Protein AF-A0A514WMG8-F1 (afdb_monomer_lite)

Secondary structure (DSSP, 8-state):
----S--EEEETTEEEEHHHHHHHHHHSS--SSEEEETTS-TT---GGGEEEE-HHHHHHHS---SSSSSTTEEEETTEEEEEEEETTEEEEEEEESSHHHHHHHHHHHHHHHHGGGS---TTS-----------

Radius of gyration: 17.65 Å; chains: 1; bounding box: 43×29×54 Å

pLDDT: mean 83.2, std 16.88, range [30.72, 97.62]

Sequence (135 aa):
MMNQGYCWIRVGKQCLLGHRIAWALHFGEWPDGEIDHRDGDKTNNAISNLRIATRGQNIISRKLRGVSKFKGVSRSGKKWRTYIRVNGRAVYLGTFEREEEAAEAYLRAALEVHGDFAFVPRGRVRSTVIISMAA

Structure (mmCIF, N/CA/C/O backbone):
data_AF-A0A514WMG8-F1
#
_entry.id   AF-A0A514WMG8-F1
#
loop_
_atom_site.group_PDB
_atom_site.id
_atom_site.type_symbol
_atom_site.label_atom_id
_atom_site.label_alt_id
_atom_site.label_comp_id
_atom_site.label_asym_id
_atom_site.label_entity_id
_atom_site.label_seq_id
_atom_site.pdbx_PDB_ins_code
_atom_site.Cartn_x
_atom_site.Cartn_y
_atom_site.Cartn_z
_atom_site.occupancy
_atom_site.B_iso_or_equiv
_atom_site.auth_seq_id
_atom_site.auth_comp_id
_atom_site.auth_asym_id
_atom_site.auth_atom_id
_atom_site.pdbx_PDB_model_num
ATOM 1 N N . MET A 1 1 ? 9.576 -0.530 22.220 1.00 42.38 1 MET A N 1
ATOM 2 C CA . MET A 1 1 ? 8.464 -0.954 21.337 1.00 42.38 1 MET A CA 1
ATOM 3 C C . MET A 1 1 ? 8.720 -0.383 19.954 1.00 42.38 1 MET A C 1
ATOM 5 O O . MET A 1 1 ? 8.943 0.816 19.853 1.00 42.38 1 MET A O 1
ATOM 9 N N . MET A 1 2 ? 8.770 -1.213 18.910 1.00 39.94 2 MET A N 1
ATOM 10 C CA . MET A 1 2 ? 9.001 -0.733 17.542 1.00 39.94 2 MET A CA 1
ATOM 11 C C . MET A 1 2 ? 7.809 0.126 17.103 1.00 39.94 2 MET A C 1
ATOM 13 O O . MET A 1 2 ? 6.698 -0.380 16.945 1.00 39.94 2 MET A O 1
ATOM 17 N N . ASN A 1 3 ? 8.037 1.432 16.954 1.00 48.22 3 ASN A N 1
ATOM 18 C CA . ASN A 1 3 ? 7.032 2.404 16.544 1.00 48.22 3 ASN A CA 1
ATOM 19 C C . ASN A 1 3 ? 6.626 2.144 15.084 1.00 48.22 3 ASN A C 1
ATOM 21 O O . ASN A 1 3 ? 7.229 2.661 14.149 1.00 48.22 3 ASN A O 1
ATOM 25 N N . GLN A 1 4 ? 5.607 1.307 14.876 1.00 62.22 4 GLN A N 1
ATOM 26 C CA . GLN A 1 4 ? 5.067 1.015 13.546 1.00 62.22 4 GLN A CA 1
ATOM 27 C C . GLN A 1 4 ? 4.253 2.180 12.949 1.00 62.22 4 GLN A C 1
ATOM 29 O O . GLN A 1 4 ? 3.685 2.008 11.868 1.00 62.22 4 GLN A O 1
ATOM 34 N N . GLY A 1 5 ? 4.187 3.334 13.628 1.00 74.19 5 GLY A N 1
ATOM 35 C CA . GLY A 1 5 ? 3.479 4.543 13.199 1.00 74.19 5 GLY A CA 1
ATOM 36 C C . GLY A 1 5 ? 1.987 4.576 13.541 1.00 74.19 5 GLY A C 1
ATOM 37 O O . GLY A 1 5 ? 1.311 5.523 13.166 1.00 74.19 5 GLY A O 1
ATOM 38 N N . TYR A 1 6 ? 1.457 3.556 14.222 1.00 82.62 6 TYR A N 1
ATOM 39 C CA . TYR A 1 6 ? 0.060 3.544 14.662 1.00 82.62 6 TYR A CA 1
ATOM 40 C C . TYR A 1 6 ? -0.128 4.340 15.955 1.00 82.62 6 TYR A C 1
ATOM 42 O O . TYR A 1 6 ? 0.703 4.262 16.860 1.00 82.62 6 TYR A O 1
ATOM 50 N N . CYS A 1 7 ? -1.262 5.033 16.062 1.00 84.12 7 CYS A N 1
ATOM 51 C CA . CYS A 1 7 ? -1.740 5.568 17.333 1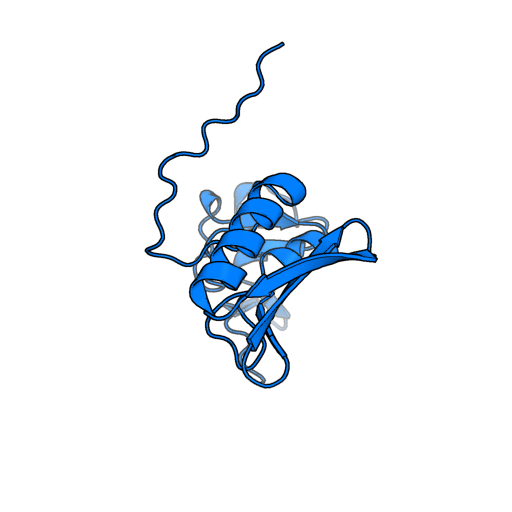.00 84.12 7 CYS A CA 1
ATOM 52 C C . CYS A 1 7 ? -2.213 4.412 18.230 1.00 84.12 7 CYS A C 1
ATOM 54 O O . CYS A 1 7 ? -3.069 3.623 17.821 1.00 84.12 7 CYS A O 1
ATOM 56 N N . TRP A 1 8 ? -1.656 4.312 19.437 1.00 87.88 8 TRP A N 1
ATOM 57 C CA . TRP A 1 8 ? -2.058 3.342 20.456 1.00 87.88 8 TRP A CA 1
ATOM 58 C C . TRP A 1 8 ? -2.764 4.068 21.594 1.00 87.88 8 TRP A C 1
ATOM 60 O O . TRP A 1 8 ? -2.282 5.096 22.063 1.00 87.88 8 TRP A O 1
ATOM 70 N N . ILE A 1 9 ? -3.880 3.514 22.055 1.00 89.50 9 ILE A N 1
ATOM 71 C CA . ILE A 1 9 ? -4.677 4.060 23.153 1.00 89.50 9 ILE A CA 1
ATOM 72 C C . ILE A 1 9 ? -4.715 3.022 24.267 1.00 89.50 9 ILE A C 1
ATOM 74 O O . ILE A 1 9 ? -4.976 1.841 24.025 1.00 89.50 9 ILE A O 1
ATOM 78 N N . ARG A 1 10 ? -4.436 3.460 25.495 1.00 92.06 10 ARG A N 1
ATOM 79 C CA . ARG A 1 10 ? -4.480 2.597 26.672 1.00 92.06 10 ARG A CA 1
ATOM 80 C C . ARG A 1 10 ? -5.847 2.696 27.336 1.00 92.06 10 ARG A C 1
ATOM 82 O O . ARG A 1 10 ? -6.266 3.788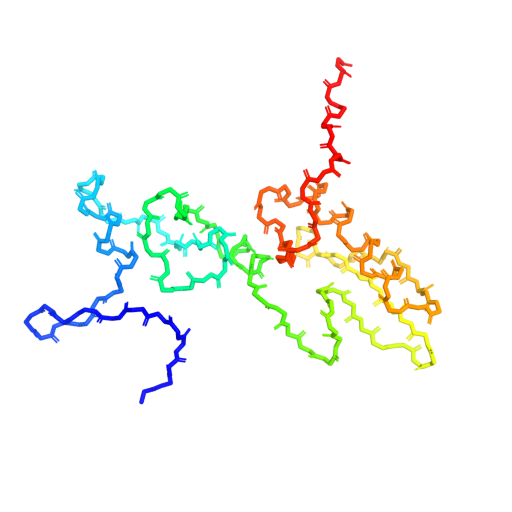 27.703 1.00 92.06 10 ARG A O 1
ATOM 89 N N . VAL A 1 11 ? -6.510 1.558 27.513 1.00 87.81 11 VAL A N 1
ATOM 90 C CA . VAL A 1 11 ? -7.782 1.447 28.236 1.00 87.81 11 VAL A CA 1
ATOM 91 C C . VAL A 1 11 ? -7.593 0.400 29.330 1.00 87.81 11 VAL A C 1
ATOM 93 O O . VAL A 1 11 ? -7.439 -0.793 29.060 1.00 87.81 11 VAL A O 1
ATOM 96 N N . GLY A 1 12 ? -7.501 0.855 30.581 1.00 90.12 12 GLY A N 1
ATOM 97 C CA . GLY A 1 12 ? -7.112 0.006 31.708 1.00 90.12 12 GLY A CA 1
ATOM 98 C C . GLY A 1 12 ? -5.743 -0.653 31.487 1.00 90.12 12 GLY A C 1
ATOM 99 O O . GLY A 1 12 ? -4.734 0.023 31.278 1.00 90.12 12 GLY A O 1
ATOM 100 N N . LYS A 1 13 ? -5.700 -1.991 31.522 1.00 90.12 13 LYS A N 1
ATOM 101 C CA . LYS A 1 13 ? -4.470 -2.777 31.297 1.00 90.12 13 LYS A CA 1
ATOM 102 C C . LYS A 1 13 ? -4.193 -3.078 29.816 1.00 90.12 13 LYS A C 1
ATOM 104 O O . LYS A 1 13 ? -3.121 -3.593 29.507 1.00 90.12 13 LYS A O 1
ATOM 109 N N . GLN A 1 14 ? -5.117 -2.758 28.909 1.00 87.06 14 GLN A N 1
ATOM 110 C CA . GLN A 1 14 ? -5.019 -3.086 27.485 1.00 87.06 14 GLN A CA 1
ATOM 111 C C . GLN A 1 14 ? -4.503 -1.900 26.658 1.00 87.06 14 GLN A C 1
ATOM 113 O O . GLN A 1 14 ? -4.790 -0.743 26.963 1.00 87.06 14 GLN A O 1
ATOM 118 N N . CYS A 1 15 ? -3.765 -2.198 25.586 1.00 89.12 15 CYS A N 1
ATOM 119 C CA . CYS A 1 15 ? -3.367 -1.233 24.561 1.00 89.12 15 CYS A CA 1
ATOM 120 C C . CYS A 1 15 ? -4.067 -1.592 23.248 1.00 89.12 15 CYS A C 1
ATOM 122 O O . CYS A 1 15 ? -3.825 -2.660 22.688 1.00 89.12 15 CYS A O 1
ATOM 124 N N . LEU A 1 16 ? -4.916 -0.696 22.759 1.00 89.69 16 LEU A N 1
ATOM 125 C CA . LEU A 1 16 ? -5.716 -0.872 21.551 1.00 89.69 16 LEU A CA 1
ATOM 126 C C . LEU A 1 16 ? -5.238 0.078 20.449 1.00 89.69 16 LEU A C 1
ATOM 128 O O . LEU A 1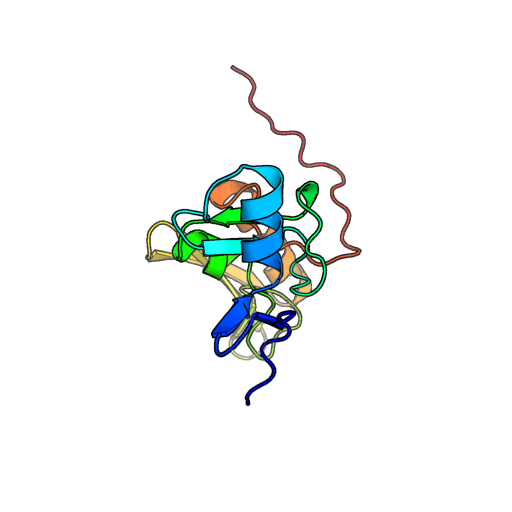 16 ? -4.671 1.139 20.712 1.00 89.69 16 LEU A O 1
ATOM 132 N N . LEU A 1 17 ? -5.472 -0.302 19.196 1.00 92.06 17 LEU A N 1
ATOM 133 C CA . LEU A 1 17 ? -5.131 0.514 18.034 1.00 92.06 17 LEU A CA 1
ATOM 134 C C . LEU A 1 17 ? -6.200 1.588 17.802 1.00 92.06 17 LEU A C 1
ATOM 136 O O . LEU A 1 17 ? -7.385 1.271 17.707 1.00 92.06 17 LEU A O 1
ATOM 140 N N . GLY A 1 18 ? -5.774 2.841 17.635 1.00 92.94 18 GLY A N 1
ATOM 141 C CA . GLY A 1 18 ? -6.667 3.991 17.482 1.00 92.94 18 GLY A CA 1
ATOM 142 C C . GLY A 1 18 ? -7.652 3.856 16.318 1.00 92.94 18 GLY A C 1
ATOM 143 O O . GLY A 1 18 ? -8.832 4.130 16.493 1.00 92.94 18 GLY A O 1
ATOM 144 N N . HIS A 1 19 ? -7.216 3.344 15.162 1.00 93.69 19 HIS A N 1
ATOM 145 C CA . HIS A 1 19 ? -8.110 3.112 14.018 1.00 93.69 19 HIS A CA 1
ATOM 146 C C . HIS A 1 19 ? -9.173 2.035 14.286 1.00 93.69 19 HIS A C 1
ATOM 148 O O . HIS A 1 19 ? -10.282 2.138 13.772 1.00 93.69 19 HIS A O 1
ATOM 154 N N . ARG A 1 20 ? -8.871 1.015 15.108 1.00 94.81 20 ARG A N 1
ATOM 155 C CA . ARG A 1 20 ? -9.859 -0.012 15.485 1.00 94.81 20 ARG A CA 1
ATOM 156 C C . ARG A 1 20 ? -10.880 0.549 16.465 1.00 94.81 20 ARG A C 1
ATOM 158 O O . ARG A 1 20 ? -12.055 0.231 16.347 1.00 94.81 20 ARG A O 1
ATOM 165 N N . ILE A 1 21 ? -10.437 1.394 17.400 1.00 94.69 21 ILE A N 1
ATOM 166 C CA . ILE A 1 21 ? -11.344 2.111 18.305 1.00 94.69 21 ILE A CA 1
ATOM 167 C C . ILE A 1 21 ? -12.249 3.050 17.508 1.00 94.69 21 ILE A C 1
ATOM 169 O O . ILE A 1 21 ? -13.455 3.022 17.711 1.00 94.69 21 ILE A O 1
ATOM 173 N N . ALA A 1 22 ? -11.689 3.843 16.588 1.00 95.25 22 ALA A N 1
ATOM 174 C CA . ALA A 1 22 ? -12.471 4.739 15.739 1.00 95.25 22 ALA A CA 1
ATOM 175 C C . ALA A 1 22 ? -13.576 3.969 15.001 1.00 95.25 22 ALA A C 1
ATOM 177 O O . ALA A 1 22 ? -14.740 4.355 15.078 1.00 95.25 22 ALA A O 1
ATOM 178 N N . TRP A 1 23 ? -13.225 2.840 14.374 1.00 96.38 23 TRP A N 1
ATOM 179 C CA . TRP A 1 23 ? -14.189 1.950 13.724 1.00 96.38 23 TRP A CA 1
ATOM 180 C C . TRP A 1 23 ? -15.306 1.507 14.676 1.00 96.38 23 TRP A C 1
ATOM 1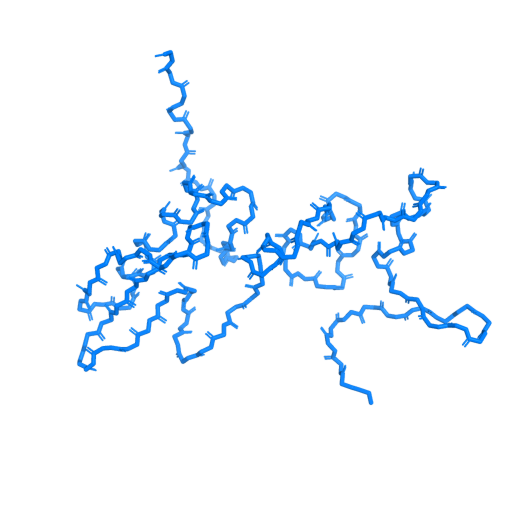82 O O . TRP A 1 23 ? -16.479 1.699 14.369 1.00 96.38 23 TRP A O 1
ATOM 192 N N . ALA A 1 24 ? -14.946 0.978 15.848 1.00 95.81 24 ALA A N 1
ATOM 193 C CA . ALA A 1 24 ? -15.917 0.480 16.818 1.00 95.81 24 ALA A CA 1
ATOM 194 C C . ALA A 1 24 ? -16.850 1.566 17.359 1.00 95.81 24 ALA A C 1
ATOM 196 O O . ALA A 1 24 ? -18.037 1.315 17.538 1.00 95.81 24 ALA A O 1
ATOM 197 N N . LEU A 1 25 ? -16.348 2.785 17.568 1.00 95.50 25 LEU A N 1
ATOM 198 C CA . LEU A 1 25 ? -17.176 3.914 17.992 1.00 95.50 25 LEU A CA 1
ATOM 199 C C . LEU A 1 25 ? -18.165 4.360 16.909 1.00 95.50 25 LEU A C 1
ATOM 201 O O . LEU A 1 25 ? -19.256 4.808 17.242 1.00 95.50 25 LEU A O 1
ATOM 205 N N . HIS A 1 26 ? -17.788 4.266 15.632 1.00 96.56 26 HIS A N 1
ATOM 206 C CA . HIS A 1 26 ? -18.639 4.706 14.528 1.00 96.56 26 HIS A CA 1
ATOM 207 C C . HIS A 1 26 ? -19.686 3.661 14.126 1.00 96.56 26 HIS A C 1
ATOM 209 O O . HIS A 1 26 ? -20.840 4.014 13.909 1.00 96.56 26 HIS A O 1
ATOM 215 N N . PHE A 1 27 ? -19.289 2.389 14.025 1.00 95.62 27 PHE A N 1
ATOM 216 C CA . PHE A 1 27 ? -20.152 1.305 13.541 1.00 95.62 27 PHE A CA 1
ATOM 217 C C . PHE A 1 27 ? -20.805 0.486 14.664 1.00 95.62 27 PHE A C 1
ATOM 219 O O . PHE A 1 27 ? -21.697 -0.310 14.392 1.00 95.62 27 PHE A O 1
ATOM 226 N N . GLY A 1 28 ? -20.385 0.663 15.921 1.00 96.31 28 GLY A N 1
ATOM 227 C CA . GLY A 1 28 ? -20.911 -0.091 17.065 1.00 96.31 28 GLY A CA 1
ATOM 228 C C . GLY A 1 28 ? -20.358 -1.515 17.200 1.00 96.31 28 GLY A C 1
ATOM 229 O O . GLY A 1 28 ? -20.763 -2.245 18.100 1.00 96.31 28 GLY A O 1
ATOM 230 N N . GLU A 1 29 ? -19.413 -1.910 16.346 1.00 95.00 29 GLU A N 1
ATOM 231 C CA . GLU A 1 29 ? -18.821 -3.248 16.318 1.00 95.00 29 GLU A CA 1
ATOM 232 C C . GLU A 1 29 ? -17.318 -3.203 16.031 1.00 95.00 29 GLU A C 1
ATOM 234 O O . GLU A 1 29 ? -16.801 -2.274 15.409 1.00 95.00 29 GLU A O 1
ATOM 239 N N . TRP A 1 30 ? -16.582 -4.225 16.466 1.00 94.19 30 TRP A N 1
ATOM 240 C CA . TRP A 1 30 ? -15.166 -4.327 16.126 1.00 94.19 30 TRP A CA 1
ATOM 241 C C . TRP A 1 30 ? -14.988 -4.793 14.675 1.00 94.19 30 TRP A C 1
ATOM 243 O O . TRP A 1 30 ? -15.711 -5.676 14.228 1.00 94.19 30 TRP A O 1
ATOM 253 N N . PRO A 1 31 ? -13.992 -4.262 13.948 1.00 92.62 31 PRO A N 1
ATOM 254 C CA . PRO A 1 31 ? -13.773 -4.622 12.553 1.00 92.62 31 PRO A CA 1
ATOM 255 C C . 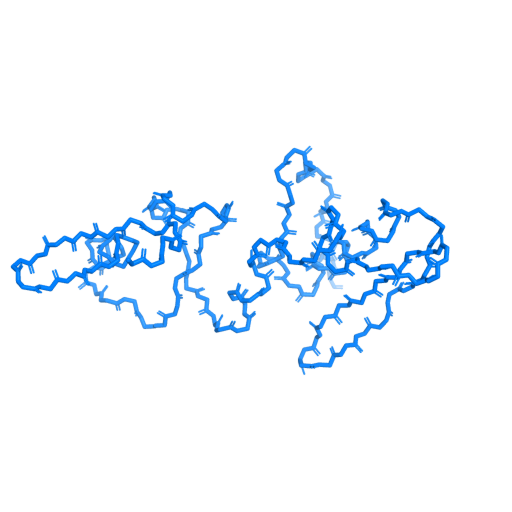PRO A 1 31 ? -13.332 -6.085 12.430 1.00 92.62 31 PRO A C 1
ATOM 257 O O . PRO A 1 31 ? -12.331 -6.494 13.043 1.00 92.62 31 PRO A O 1
ATOM 260 N N . ASP A 1 32 ? -14.045 -6.836 11.592 1.00 88.62 32 ASP A N 1
ATOM 261 C CA . ASP A 1 32 ? -13.705 -8.204 11.207 1.00 88.62 32 ASP A CA 1
ATOM 262 C C . ASP A 1 32 ? -12.627 -8.187 10.109 1.00 88.62 32 ASP A C 1
ATOM 264 O O . ASP A 1 32 ? -12.901 -8.095 8.913 1.00 88.62 32 ASP A O 1
ATOM 268 N N . GLY A 1 33 ? -11.361 -8.150 10.534 1.00 86.81 33 GLY A N 1
ATOM 269 C CA . GLY A 1 33 ? -10.196 -8.146 9.645 1.00 86.81 33 GLY A CA 1
ATOM 270 C C . GLY A 1 33 ? -9.221 -6.985 9.851 1.00 86.81 33 GLY A C 1
ATOM 271 O O . GLY A 1 33 ? -9.145 -6.365 10.922 1.00 86.81 33 GLY A O 1
ATOM 272 N N . GLU A 1 34 ? -8.409 -6.733 8.818 1.00 90.88 34 GLU A N 1
ATOM 273 C CA . GLU A 1 34 ? -7.438 -5.638 8.798 1.00 90.88 34 GLU A CA 1
ATOM 274 C C . GLU A 1 34 ? -8.104 -4.334 8.340 1.00 90.88 34 GLU A C 1
ATOM 276 O O . GLU A 1 34 ? -8.938 -4.325 7.436 1.00 90.88 34 GLU A O 1
ATOM 281 N N . ILE A 1 35 ? -7.700 -3.222 8.955 1.00 91.88 35 ILE A N 1
ATOM 282 C CA . ILE A 1 35 ? -8.069 -1.879 8.507 1.00 91.88 35 ILE A CA 1
ATOM 283 C C . ILE A 1 35 ? -6.883 -1.290 7.749 1.00 91.88 35 ILE A C 1
ATOM 285 O O . ILE A 1 35 ? -5.777 -1.210 8.288 1.00 91.88 35 ILE A O 1
ATOM 289 N N . ASP A 1 36 ? -7.136 -0.864 6.516 1.00 90.31 36 ASP A N 1
ATOM 290 C CA . ASP A 1 36 ? -6.197 -0.107 5.695 1.00 90.31 36 ASP A CA 1
ATOM 291 C C . ASP A 1 36 ? -6.501 1.396 5.767 1.00 90.31 36 ASP A C 1
ATOM 293 O O . ASP A 1 36 ? -7.662 1.818 5.787 1.00 90.31 36 ASP A O 1
ATOM 297 N N . HIS A 1 37 ? -5.436 2.198 5.785 1.00 90.44 37 HIS A N 1
ATOM 298 C CA . HIS A 1 37 ? -5.492 3.657 5.710 1.00 90.44 37 HIS A CA 1
ATOM 299 C C . HIS A 1 37 ? -5.337 4.069 4.248 1.00 90.44 37 HIS A C 1
ATOM 301 O O . HIS A 1 37 ? -4.264 3.881 3.671 1.00 90.44 37 HIS A O 1
ATOM 307 N N . ARG A 1 38 ? -6.378 4.659 3.651 1.00 88.12 38 ARG A N 1
ATOM 308 C CA . ARG A 1 38 ? -6.409 5.011 2.217 1.00 88.12 38 ARG A CA 1
ATOM 309 C C . ARG A 1 38 ? -5.244 5.916 1.801 1.00 88.12 38 ARG A C 1
ATOM 311 O O . ARG A 1 38 ? -4.745 5.797 0.686 1.00 88.12 38 ARG A O 1
ATOM 318 N N . ASP A 1 39 ? -4.799 6.805 2.686 1.00 84.44 39 ASP A N 1
ATOM 319 C CA . ASP A 1 39 ? -3.668 7.719 2.472 1.00 84.44 39 ASP A CA 1
ATOM 320 C C . ASP A 1 39 ? -2.291 7.148 2.883 1.00 84.44 39 ASP A C 1
ATOM 322 O O . ASP A 1 39 ? -1.254 7.813 2.737 1.00 84.44 39 ASP A O 1
ATOM 326 N N . GLY A 1 40 ? -2.264 5.922 3.417 1.00 81.62 40 GLY A N 1
ATOM 327 C CA . GLY A 1 40 ? -1.083 5.271 3.980 1.00 81.62 40 GLY A CA 1
ATOM 328 C C . GLY A 1 40 ? -0.522 5.955 5.235 1.00 81.62 40 GLY A C 1
ATOM 329 O O . GLY A 1 40 ? 0.597 5.630 5.660 1.00 81.62 40 GLY A O 1
ATOM 330 N N . ASP A 1 41 ? -1.239 6.920 5.810 1.00 85.06 41 ASP A N 1
ATOM 331 C CA . ASP A 1 41 ? -0.913 7.579 7.066 1.00 85.06 41 ASP A CA 1
ATOM 332 C C . ASP A 1 41 ? -1.646 6.903 8.224 1.00 85.06 41 ASP A C 1
ATOM 334 O O . ASP A 1 41 ? -2.824 7.117 8.492 1.00 85.06 41 ASP A O 1
ATOM 338 N N . LYS A 1 42 ? -0.889 6.097 8.962 1.00 87.44 42 LYS A N 1
ATOM 339 C CA . LYS A 1 42 ? -1.373 5.303 10.094 1.00 87.44 42 LYS A CA 1
ATOM 340 C C . LYS A 1 42 ? -1.857 6.131 11.286 1.00 87.44 42 LYS A C 1
ATOM 342 O O . LYS A 1 42 ? -2.396 5.557 12.236 1.00 87.44 42 LYS A O 1
ATOM 347 N N . THR A 1 43 ? -1.610 7.440 11.277 1.00 88.62 43 THR A N 1
ATOM 348 C CA . THR A 1 43 ? -2.072 8.358 12.320 1.00 88.62 43 THR A CA 1
ATOM 349 C C . THR A 1 43 ? -3.417 8.995 11.972 1.00 88.62 43 THR A C 1
ATOM 351 O O . THR A 1 43 ? -4.146 9.400 12.877 1.00 88.62 43 THR A O 1
ATOM 354 N N . ASN A 1 44 ? -3.795 9.014 10.689 1.00 90.62 44 ASN A N 1
ATOM 355 C CA . ASN A 1 44 ? -5.056 9.573 10.222 1.00 90.62 44 ASN A CA 1
ATOM 356 C C . ASN A 1 44 ? -6.204 8.563 10.381 1.00 90.62 44 ASN A C 1
ATOM 358 O O . ASN A 1 44 ? -6.553 7.827 9.460 1.00 90.62 44 ASN A O 1
ATOM 362 N N . ASN A 1 45 ? -6.807 8.539 11.568 1.00 93.00 45 ASN A N 1
ATOM 363 C CA . ASN A 1 45 ? -7.878 7.600 11.916 1.00 93.00 45 ASN A CA 1
ATOM 364 C C . ASN A 1 45 ? -9.291 8.112 11.578 1.00 93.00 45 ASN A C 1
ATOM 366 O O . ASN A 1 45 ? -10.262 7.605 12.137 1.00 93.00 45 ASN A O 1
ATOM 370 N N . ALA A 1 46 ? -9.428 9.118 10.705 1.00 94.06 46 ALA A N 1
ATOM 371 C CA . ALA A 1 46 ? -10.739 9.564 10.241 1.00 94.06 46 ALA A CA 1
ATOM 372 C C . ALA A 1 46 ? -11.479 8.403 9.557 1.00 94.06 46 ALA A C 1
ATOM 374 O O . ALA A 1 46 ? -10.898 7.733 8.708 1.00 94.06 46 ALA A O 1
ATOM 375 N N . ILE A 1 47 ? -12.757 8.179 9.885 1.00 95.00 47 ILE A N 1
ATOM 376 C CA . ILE A 1 47 ? -13.536 7.040 9.359 1.00 95.00 47 ILE A CA 1
ATOM 377 C C . ILE A 1 47 ? -13.540 7.002 7.829 1.00 95.00 47 ILE A C 1
ATOM 379 O O . ILE A 1 47 ? -13.363 5.941 7.242 1.00 95.00 47 ILE A O 1
ATOM 383 N N . SER A 1 48 ? -13.635 8.162 7.176 1.00 93.88 48 SER A N 1
ATOM 384 C CA . SER A 1 48 ? -13.557 8.281 5.715 1.00 93.88 48 SER A CA 1
ATOM 385 C C . SER A 1 48 ? -12.207 7.844 5.122 1.00 93.88 48 SER A C 1
ATOM 387 O O . SER A 1 48 ? -12.143 7.475 3.948 1.00 93.88 48 SER A O 1
ATOM 389 N N . ASN A 1 49 ? -11.131 7.855 5.914 1.00 91.75 49 ASN A N 1
ATOM 390 C CA . ASN A 1 49 ? -9.796 7.397 5.530 1.00 91.75 49 ASN A CA 1
ATOM 391 C C . ASN A 1 49 ? -9.561 5.902 5.822 1.00 91.75 49 ASN A C 1
ATOM 393 O O . ASN A 1 49 ? -8.561 5.345 5.370 1.00 91.75 49 ASN A O 1
ATOM 397 N N . LEU A 1 50 ? -10.461 5.240 6.551 1.00 92.81 50 LEU A N 1
ATOM 398 C CA . LEU A 1 50 ? -10.351 3.823 6.894 1.00 92.81 50 LEU A CA 1
ATOM 399 C C . LEU A 1 50 ? -11.165 2.955 5.926 1.00 92.81 50 LEU A C 1
ATOM 401 O O . LEU A 1 50 ? -12.178 3.377 5.366 1.00 92.81 50 LEU A O 1
ATOM 405 N N . ARG A 1 51 ? -10.721 1.714 5.723 1.00 92.69 51 ARG A N 1
ATOM 406 C CA . ARG A 1 51 ? -11.478 0.679 5.003 1.00 92.69 51 ARG A CA 1
ATOM 407 C C . ARG A 1 51 ? -11.081 -0.717 5.468 1.00 92.69 51 ARG A C 1
ATOM 409 O O . ARG A 1 51 ? -9.929 -0.929 5.842 1.00 92.69 51 ARG A O 1
ATOM 416 N N . ILE A 1 52 ? -12.008 -1.669 5.383 1.00 92.50 52 ILE A N 1
ATOM 417 C CA . ILE A 1 52 ? -11.678 -3.088 5.544 1.00 92.50 52 ILE A CA 1
ATOM 418 C C . ILE A 1 52 ? -10.830 -3.538 4.357 1.00 92.50 52 ILE A C 1
ATOM 420 O O . ILE A 1 52 ? -11.111 -3.199 3.204 1.00 92.50 52 ILE A O 1
ATOM 424 N N . ALA A 1 53 ? -9.781 -4.293 4.654 1.00 90.06 53 ALA A N 1
ATOM 425 C CA . ALA A 1 53 ? -8.894 -4.868 3.666 1.00 90.06 53 ALA A CA 1
ATOM 426 C C . ALA A 1 53 ? -8.601 -6.327 4.010 1.00 90.06 53 ALA A C 1
ATOM 428 O O . ALA A 1 53 ? -8.365 -6.695 5.162 1.00 90.06 53 ALA A O 1
ATOM 429 N N . THR A 1 54 ? -8.524 -7.162 2.981 1.00 88.56 54 THR A N 1
ATOM 430 C CA . THR A 1 54 ? -7.844 -8.451 3.111 1.00 88.56 54 THR A CA 1
ATOM 431 C C . THR A 1 54 ? -6.350 -8.224 3.344 1.00 88.56 54 THR A C 1
ATOM 433 O O . THR A 1 54 ? -5.776 -7.216 2.921 1.00 88.56 54 THR A O 1
ATOM 436 N N . ARG A 1 55 ? -5.665 -9.215 3.923 1.00 85.00 55 ARG A N 1
ATOM 437 C CA . ARG A 1 55 ? -4.206 -9.164 4.110 1.00 85.00 55 ARG A CA 1
ATOM 438 C C . ARG A 1 55 ? -3.447 -8.880 2.806 1.00 85.00 55 ARG A C 1
ATOM 440 O O . ARG A 1 55 ? -2.443 -8.170 2.811 1.00 85.00 55 ARG A O 1
ATOM 447 N N . GLY A 1 56 ? -3.919 -9.421 1.679 1.00 83.94 56 GLY A N 1
ATOM 448 C CA . GLY A 1 56 ? -3.339 -9.171 0.356 1.00 83.94 56 GLY A CA 1
ATOM 449 C C . GLY A 1 56 ? -3.497 -7.716 -0.086 1.00 83.94 56 GLY A C 1
ATOM 450 O O . GLY A 1 56 ? -2.515 -7.086 -0.477 1.00 83.94 56 GLY A O 1
ATOM 451 N N . GLN A 1 57 ? -4.704 -7.164 0.049 1.00 86.69 57 GLN A N 1
ATOM 452 C CA . GLN A 1 57 ? -5.003 -5.762 -0.255 1.00 86.69 57 GLN A CA 1
ATOM 453 C C . GLN A 1 57 ? -4.201 -4.798 0.624 1.00 86.69 57 GLN A C 1
ATOM 455 O O . GLN A 1 57 ? -3.567 -3.887 0.098 1.00 86.69 57 GLN A O 1
ATOM 460 N N . ASN A 1 58 ? -4.114 -5.051 1.932 1.00 84.62 58 ASN A N 1
ATOM 461 C CA . ASN A 1 58 ? -3.293 -4.237 2.828 1.00 84.62 58 ASN A CA 1
ATOM 462 C C . ASN A 1 58 ? -1.812 -4.260 2.400 1.00 84.62 58 ASN A C 1
ATOM 464 O O . ASN A 1 58 ? -1.151 -3.227 2.319 1.00 84.62 58 ASN A O 1
ATOM 468 N N . ILE A 1 59 ? -1.270 -5.422 2.009 1.00 83.50 59 ILE A N 1
ATOM 469 C CA . ILE A 1 59 ? 0.098 -5.509 1.465 1.00 83.50 59 ILE A CA 1
ATOM 470 C C . ILE A 1 59 ? 0.267 -4.650 0.198 1.00 83.50 59 ILE A C 1
ATOM 472 O O . ILE A 1 59 ? 1.300 -3.985 0.032 1.00 83.50 59 ILE A O 1
ATOM 476 N N . ILE A 1 60 ? -0.739 -4.635 -0.675 1.00 84.44 60 ILE A N 1
ATOM 477 C CA . ILE A 1 60 ? -0.760 -3.824 -1.897 1.00 84.44 60 ILE A CA 1
ATOM 478 C C . ILE A 1 60 ? -0.840 -2.323 -1.583 1.00 84.44 60 ILE A C 1
ATOM 480 O O . ILE A 1 60 ? -0.196 -1.540 -2.278 1.00 84.44 60 ILE A O 1
ATOM 484 N N . SER A 1 61 ? -1.519 -1.901 -0.521 1.00 83.25 61 SER A N 1
ATOM 485 C CA . SER A 1 61 ? -1.639 -0.480 -0.154 1.00 83.25 61 SER A CA 1
ATOM 486 C C . SER A 1 61 ? -0.457 0.057 0.664 1.00 83.25 61 SER A C 1
ATOM 488 O O . SER A 1 61 ? -0.224 1.263 0.724 1.00 83.25 61 SER A O 1
ATOM 490 N N . ARG A 1 62 ? 0.385 -0.820 1.228 1.00 78.69 62 ARG A N 1
ATOM 491 C CA . ARG A 1 62 ? 1.563 -0.404 2.012 1.00 78.69 62 ARG A CA 1
ATOM 492 C C . ARG A 1 62 ? 2.544 0.480 1.240 1.00 78.69 62 ARG A C 1
ATOM 494 O O . ARG A 1 62 ? 2.830 0.250 0.063 1.00 78.69 62 ARG A O 1
ATOM 501 N N . LYS A 1 63 ? 3.164 1.410 1.973 1.00 71.44 63 LYS A N 1
ATOM 502 C CA . LYS A 1 63 ? 4.278 2.246 1.499 1.00 71.44 63 LYS A CA 1
ATOM 503 C C . LYS A 1 63 ? 5.446 1.421 0.940 1.00 71.44 63 LYS A C 1
ATOM 505 O O . LYS A 1 63 ? 5.622 0.241 1.254 1.00 71.44 63 LYS A O 1
ATOM 510 N N . LEU A 1 64 ? 6.240 2.108 0.122 1.00 72.62 64 LEU A N 1
ATOM 511 C CA . LEU A 1 64 ? 7.438 1.632 -0.566 1.00 72.62 64 LEU A CA 1
ATOM 512 C C . LEU A 1 64 ? 8.363 0.800 0.330 1.00 72.62 64 LEU A C 1
ATOM 514 O O . LEU A 1 64 ? 8.592 1.121 1.496 1.00 72.62 64 LEU A O 1
ATOM 518 N N . ARG A 1 65 ? 8.925 -0.261 -0.252 1.00 64.44 65 ARG A N 1
ATOM 519 C CA . ARG A 1 65 ? 10.006 -1.064 0.322 1.00 64.44 65 ARG A CA 1
ATOM 520 C C . ARG A 1 65 ? 11.049 -1.295 -0.767 1.00 64.44 65 ARG A C 1
ATOM 522 O O . ARG A 1 65 ? 10.686 -1.774 -1.836 1.00 64.44 65 ARG A O 1
ATOM 529 N N . GLY A 1 66 ? 12.314 -0.986 -0.488 1.00 68.25 66 GLY A N 1
ATOM 530 C CA . GLY A 1 66 ? 13.430 -1.211 -1.411 1.00 68.25 66 GLY A CA 1
ATOM 531 C C . GLY A 1 66 ? 14.247 0.047 -1.707 1.00 68.25 66 GLY A C 1
ATOM 532 O O . GLY A 1 66 ? 14.071 1.075 -1.063 1.00 68.25 66 GLY A O 1
ATOM 533 N N . VAL A 1 67 ? 15.158 -0.078 -2.675 1.00 71.25 67 VAL A N 1
ATOM 534 C CA . VAL A 1 67 ? 16.094 0.979 -3.107 1.00 71.25 67 VAL A CA 1
ATOM 535 C C . VAL A 1 67 ? 15.494 1.974 -4.103 1.00 71.25 67 VAL A C 1
ATOM 537 O O . VAL A 1 67 ? 16.035 3.060 -4.271 1.00 71.25 67 VAL A O 1
ATOM 540 N N . SER A 1 68 ? 14.403 1.605 -4.777 1.00 80.56 68 SER A N 1
ATOM 541 C CA . SER A 1 68 ? 13.719 2.489 -5.720 1.00 80.56 68 SER A CA 1
ATOM 542 C C . SER A 1 68 ? 12.861 3.517 -4.986 1.00 80.56 68 SER A C 1
ATOM 544 O O . SER A 1 68 ? 12.264 3.225 -3.946 1.00 80.56 68 SER A O 1
ATOM 546 N N . LYS A 1 69 ? 12.740 4.707 -5.580 1.00 82.31 69 LYS A N 1
ATOM 547 C CA . LYS A 1 69 ? 11.793 5.741 -5.146 1.00 82.31 69 LYS A CA 1
ATOM 548 C C . LYS A 1 69 ? 10.341 5.384 -5.483 1.00 82.31 69 LYS A C 1
ATOM 550 O O . LYS A 1 69 ? 9.430 6.050 -4.996 1.00 82.31 69 LYS A O 1
ATOM 555 N N . PHE A 1 70 ? 10.107 4.350 -6.295 1.00 85.88 70 PHE A N 1
ATOM 556 C CA . PHE A 1 70 ? 8.787 3.967 -6.786 1.00 85.88 70 PHE A CA 1
ATOM 557 C C . PHE A 1 70 ? 8.433 2.517 -6.462 1.00 85.88 70 PHE A C 1
ATOM 559 O O . PHE A 1 70 ? 9.281 1.634 -6.324 1.00 85.88 70 PHE A O 1
ATOM 566 N N . LYS A 1 71 ? 7.131 2.263 -6.298 1.00 85.81 71 LYS A N 1
ATOM 567 C CA . LYS A 1 71 ? 6.639 0.944 -5.904 1.00 85.81 71 LYS A CA 1
ATOM 568 C C . LYS A 1 71 ? 6.750 0.002 -7.091 1.00 85.81 71 LYS A C 1
ATOM 570 O O . LYS A 1 71 ? 6.499 0.409 -8.215 1.00 85.81 71 LYS A O 1
ATOM 575 N N . GLY A 1 72 ? 7.122 -1.249 -6.827 1.00 88.69 72 GLY A N 1
ATOM 576 C CA . GLY A 1 72 ? 7.199 -2.277 -7.866 1.00 88.69 72 GLY A CA 1
ATOM 577 C C . GLY A 1 72 ? 8.335 -2.076 -8.868 1.00 88.69 72 GLY A C 1
ATOM 578 O O . GLY A 1 72 ? 8.385 -2.792 -9.864 1.00 88.69 72 GLY A O 1
ATOM 579 N N . VAL A 1 73 ? 9.251 -1.139 -8.612 1.00 91.75 73 VAL A N 1
ATOM 580 C CA . VAL A 1 73 ? 10.416 -0.871 -9.456 1.00 91.75 73 VAL A CA 1
ATOM 581 C C . VAL A 1 73 ? 11.677 -1.373 -8.758 1.00 91.75 73 VAL A C 1
ATOM 583 O O . VAL A 1 73 ? 11.863 -1.222 -7.550 1.00 91.75 73 VAL A O 1
ATOM 586 N N . SER A 1 74 ? 12.551 -2.027 -9.519 1.00 92.38 74 SER A N 1
ATOM 587 C CA . SER A 1 74 ? 13.818 -2.563 -9.016 1.00 92.38 74 SER A CA 1
ATOM 588 C C . SER A 1 74 ? 14.929 -2.423 -10.053 1.00 92.38 74 SER A C 1
ATOM 590 O O . SER A 1 74 ? 14.668 -2.447 -11.257 1.00 92.38 74 SER A O 1
ATOM 592 N N . ARG A 1 75 ? 16.182 -2.298 -9.599 1.00 92.62 75 ARG A N 1
ATOM 593 C CA . ARG A 1 75 ? 17.344 -2.279 -10.501 1.00 92.62 75 ARG A CA 1
ATOM 594 C C . ARG A 1 75 ? 17.513 -3.618 -11.218 1.00 92.62 75 ARG A C 1
ATOM 596 O O . ARG A 1 75 ? 17.349 -4.684 -10.625 1.00 92.62 75 ARG A O 1
ATOM 603 N N . SER A 1 76 ? 17.913 -3.535 -12.482 1.00 93.31 76 SER A N 1
ATOM 604 C CA . SER A 1 76 ? 18.283 -4.656 -13.343 1.00 93.31 76 SER A CA 1
ATOM 605 C C . SER A 1 76 ? 19.521 -4.274 -14.158 1.00 93.31 76 SER A C 1
ATOM 607 O O . SER A 1 76 ? 19.420 -3.750 -15.266 1.00 93.31 76 SER A O 1
ATOM 609 N N . GLY A 1 77 ? 20.711 -4.480 -13.587 1.00 92.06 77 GLY A N 1
ATOM 610 C CA . GLY A 1 77 ? 21.961 -4.005 -14.187 1.00 92.06 77 GLY A CA 1
ATOM 611 C C . GLY A 1 77 ? 21.994 -2.476 -14.263 1.00 92.06 77 GLY A C 1
ATOM 612 O O . GLY A 1 77 ? 21.905 -1.810 -13.232 1.00 92.06 77 GLY A O 1
ATOM 613 N N . LYS A 1 78 ? 22.114 -1.926 -15.478 1.00 93.75 78 LYS A N 1
ATOM 614 C CA . LYS A 1 78 ? 22.041 -0.475 -15.747 1.00 93.75 78 LYS A CA 1
ATOM 615 C C . LYS A 1 78 ? 20.610 0.040 -15.975 1.00 93.75 78 LYS A C 1
ATOM 617 O O . LYS A 1 78 ? 20.428 1.243 -16.073 1.00 93.75 78 LYS A O 1
ATOM 622 N N . LYS A 1 79 ? 19.626 -0.862 -16.037 1.00 96.50 79 LYS A N 1
ATOM 623 C CA . LYS A 1 79 ? 18.221 -0.574 -16.348 1.00 96.50 79 LYS A CA 1
ATOM 624 C C . LYS A 1 79 ? 17.322 -0.750 -15.120 1.00 96.50 79 LYS A C 1
ATOM 626 O O . LYS A 1 79 ? 17.767 -1.184 -14.051 1.00 96.50 79 LYS A O 1
ATOM 631 N N . TRP A 1 80 ? 16.035 -0.485 -15.296 1.00 96.38 80 TRP A N 1
ATOM 632 C CA . TRP A 1 80 ? 14.988 -0.590 -14.284 1.00 96.38 80 TRP A CA 1
ATOM 633 C C . TRP A 1 80 ? 13.911 -1.561 -14.729 1.00 96.38 80 TRP A C 1
ATOM 635 O O . TRP A 1 80 ? 13.364 -1.420 -15.809 1.00 96.38 80 TRP A O 1
ATOM 645 N N . ARG A 1 81 ? 13.579 -2.552 -13.907 1.00 95.81 81 ARG A N 1
ATOM 646 C CA . ARG A 1 81 ? 12.527 -3.528 -14.218 1.00 95.81 81 ARG A CA 1
ATOM 647 C C . ARG A 1 81 ? 11.351 -3.391 -13.271 1.00 95.81 81 ARG A C 1
ATOM 649 O O . ARG A 1 81 ? 11.538 -3.046 -12.098 1.00 95.81 81 ARG A O 1
ATOM 656 N N . THR A 1 82 ? 10.168 -3.745 -13.758 1.00 95.25 82 THR A N 1
ATOM 657 C CA . THR A 1 82 ? 8.948 -3.751 -12.953 1.00 95.25 82 THR A CA 1
ATOM 658 C C . THR A 1 82 ? 8.094 -5.001 -13.165 1.00 95.25 82 THR A C 1
ATOM 660 O O . THR A 1 82 ? 8.131 -5.656 -14.209 1.00 95.25 82 THR A O 1
ATOM 663 N N . TYR A 1 83 ? 7.365 -5.363 -12.115 1.00 94.38 83 TYR A N 1
ATOM 664 C CA . TYR A 1 83 ? 6.425 -6.471 -12.068 1.00 94.38 83 TYR A CA 1
ATOM 665 C C . TYR A 1 83 ? 5.251 -6.109 -11.157 1.00 94.38 83 TYR A C 1
ATOM 667 O O . TYR A 1 83 ? 5.411 -5.385 -10.172 1.00 94.38 83 TYR A O 1
ATOM 675 N N . ILE A 1 84 ? 4.083 -6.676 -11.439 1.00 92.00 84 ILE A N 1
ATOM 676 C CA . ILE A 1 84 ? 2.900 -6.604 -10.576 1.00 92.00 84 ILE A CA 1
ATOM 677 C C . ILE A 1 84 ? 2.551 -7.995 -10.057 1.00 92.00 84 ILE A C 1
ATOM 679 O O . ILE A 1 84 ? 2.826 -8.995 -10.715 1.00 92.00 84 ILE A O 1
ATOM 683 N N . ARG A 1 85 ? 1.984 -8.091 -8.849 1.00 89.44 85 ARG A N 1
ATOM 684 C CA . ARG A 1 85 ? 1.505 -9.372 -8.318 1.00 89.44 85 ARG A CA 1
ATOM 685 C C . ARG A 1 85 ? 0.003 -9.479 -8.506 1.00 89.44 85 ARG A C 1
ATOM 687 O O . ARG A 1 85 ? -0.728 -8.700 -7.914 1.00 89.44 85 ARG A O 1
ATOM 694 N N . VAL A 1 86 ? -0.443 -10.483 -9.246 1.00 87.44 86 VAL A N 1
ATOM 695 C CA . VAL A 1 86 ? -1.860 -10.768 -9.489 1.00 87.44 86 VAL A CA 1
ATOM 696 C C . VAL A 1 86 ? -2.135 -12.188 -9.022 1.00 87.44 86 VAL A C 1
ATOM 698 O O . VAL A 1 86 ? -1.443 -13.115 -9.440 1.00 87.44 86 VAL A O 1
ATOM 701 N N . ASN A 1 87 ? -3.084 -12.367 -8.100 1.00 85.12 87 ASN A N 1
ATOM 702 C CA . ASN A 1 87 ? -3.452 -13.684 -7.554 1.00 85.12 87 ASN A CA 1
ATOM 703 C C . ASN A 1 87 ? -2.236 -14.516 -7.096 1.00 85.12 87 ASN A C 1
ATOM 705 O O . ASN A 1 87 ? -2.098 -15.699 -7.395 1.00 85.12 87 ASN A O 1
ATOM 709 N N . GLY A 1 88 ? -1.289 -13.860 -6.417 1.00 83.19 88 GLY A N 1
ATOM 710 C CA . GLY A 1 88 ? -0.067 -14.484 -5.902 1.00 83.19 88 GLY A CA 1
ATOM 711 C C . GLY A 1 88 ? 1.070 -14.655 -6.918 1.00 83.19 88 GLY A C 1
ATOM 712 O O . GLY A 1 88 ? 2.211 -14.856 -6.493 1.00 83.19 88 GLY A O 1
ATOM 713 N N . ARG A 1 89 ? 0.820 -14.493 -8.221 1.00 88.31 89 ARG A N 1
ATOM 714 C CA . ARG A 1 89 ? 1.819 -14.640 -9.293 1.00 88.31 89 ARG A CA 1
ATOM 715 C C . ARG A 1 89 ? 2.402 -13.295 -9.706 1.00 88.31 89 ARG A C 1
ATOM 717 O O . ARG A 1 89 ? 1.696 -12.294 -9.720 1.00 88.31 89 ARG A O 1
ATOM 724 N N . ALA A 1 90 ? 3.693 -13.268 -10.025 1.00 91.12 90 ALA A N 1
ATOM 725 C CA . ALA A 1 90 ? 4.343 -12.075 -10.555 1.00 91.12 90 ALA A CA 1
ATOM 726 C C . ALA A 1 90 ? 4.160 -12.012 -12.077 1.00 91.12 90 ALA A C 1
ATOM 728 O O . ALA A 1 90 ? 4.513 -12.956 -12.778 1.00 91.12 90 ALA A O 1
ATOM 729 N N . VAL A 1 91 ? 3.633 -10.896 -12.569 1.00 95.06 91 VAL A N 1
ATOM 730 C CA . VAL A 1 91 ? 3.503 -10.568 -13.989 1.00 95.06 91 VAL A CA 1
ATOM 731 C C . VAL A 1 91 ? 4.566 -9.531 -14.317 1.00 95.06 91 VAL A C 1
ATOM 733 O O . VAL A 1 91 ? 4.642 -8.487 -13.667 1.00 95.06 91 VAL A O 1
ATOM 736 N N . TYR A 1 92 ? 5.416 -9.837 -15.292 1.00 96.25 92 TYR A N 1
ATOM 737 C CA . TYR A 1 92 ? 6.455 -8.927 -15.756 1.00 96.25 92 TYR A CA 1
ATOM 738 C C . TYR A 1 92 ? 5.840 -7.821 -16.615 1.00 96.25 92 TYR A C 1
ATOM 740 O O . TYR A 1 92 ? 5.099 -8.108 -17.548 1.00 96.25 92 TYR A O 1
ATOM 748 N N . LEU A 1 93 ? 6.149 -6.567 -16.285 1.00 96.19 93 LEU A N 1
ATOM 749 C CA . LEU A 1 93 ? 5.600 -5.393 -16.970 1.00 96.19 93 LEU A CA 1
ATOM 750 C C . LEU A 1 93 ? 6.607 -4.734 -17.918 1.00 96.19 93 LEU A C 1
ATOM 752 O O . LEU A 1 93 ? 6.223 -3.902 -18.733 1.00 96.19 93 LEU A O 1
ATOM 756 N N . GLY A 1 94 ? 7.891 -5.080 -17.803 1.00 96.94 94 GLY A N 1
ATOM 757 C CA . GLY A 1 94 ? 8.940 -4.560 -18.672 1.00 96.94 94 GLY A CA 1
ATOM 758 C C . GLY A 1 94 ? 10.229 -4.188 -17.946 1.00 96.94 94 GLY A C 1
ATOM 759 O O . GLY A 1 94 ? 10.336 -4.224 -16.712 1.00 96.94 94 GLY A O 1
ATOM 760 N N . THR A 1 95 ? 11.221 -3.828 -18.756 1.00 97.62 95 THR A N 1
ATOM 761 C CA . THR A 1 95 ? 12.501 -3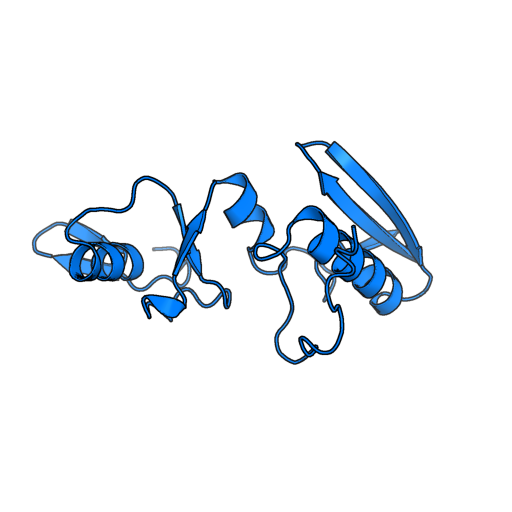.253 -18.344 1.00 97.62 95 THR A CA 1
ATOM 762 C C . THR A 1 95 ? 12.726 -1.982 -19.154 1.00 97.62 95 THR A C 1
ATOM 764 O O . THR A 1 95 ? 12.602 -1.999 -20.373 1.00 97.62 95 THR A O 1
ATOM 767 N N . PHE A 1 96 ? 13.087 -0.908 -18.469 1.00 96.94 96 PHE A N 1
ATOM 768 C CA . PHE A 1 96 ? 13.135 0.465 -18.948 1.00 96.94 96 PHE A CA 1
ATOM 769 C C . PHE A 1 96 ? 14.502 1.075 -18.646 1.00 96.94 96 PHE A C 1
ATOM 771 O O . PHE A 1 96 ? 15.169 0.677 -17.687 1.00 96.94 96 PHE A O 1
ATOM 778 N N . GLU A 1 97 ? 14.929 2.053 -19.439 1.00 96.06 97 GLU A N 1
ATOM 779 C CA . GLU A 1 97 ? 16.181 2.776 -19.172 1.00 96.06 97 GLU A CA 1
ATOM 780 C C . GLU A 1 97 ? 16.037 3.707 -17.964 1.00 96.06 97 GLU A C 1
ATOM 782 O O . GLU A 1 97 ? 16.985 3.902 -17.202 1.00 96.06 97 GLU A O 1
ATOM 787 N N . ARG A 1 98 ? 14.831 4.246 -17.754 1.00 94.88 98 ARG A N 1
ATOM 788 C CA . ARG A 1 98 ? 14.532 5.218 -16.701 1.00 94.88 98 ARG A CA 1
ATOM 789 C C . ARG A 1 98 ? 13.670 4.626 -15.595 1.00 94.88 98 ARG A C 1
ATOM 791 O O . ARG A 1 98 ? 12.767 3.825 -15.834 1.00 94.88 98 ARG A O 1
ATOM 798 N N . GLU A 1 99 ? 13.933 5.063 -14.367 1.00 93.56 99 GLU A N 1
ATOM 799 C CA . GLU A 1 99 ? 13.188 4.622 -13.187 1.00 93.56 99 GLU A CA 1
ATOM 800 C C . GLU A 1 99 ? 11.722 5.080 -13.254 1.00 93.56 99 GLU A C 1
ATOM 802 O O . GLU A 1 99 ? 10.815 4.349 -12.854 1.00 93.56 99 GLU A O 1
ATOM 807 N N . GLU A 1 100 ? 11.484 6.276 -13.802 1.00 92.00 100 GLU A N 1
ATOM 808 C CA . GLU A 1 100 ? 10.153 6.872 -13.919 1.00 92.00 100 GLU A CA 1
ATOM 809 C C . GLU A 1 100 ? 9.248 6.114 -14.897 1.00 92.00 100 GLU A C 1
ATOM 811 O O . GLU A 1 100 ? 8.068 5.938 -14.606 1.00 92.00 100 GLU A O 1
ATOM 816 N N . GLU A 1 101 ? 9.798 5.618 -16.008 1.00 93.44 101 GLU A N 1
ATOM 817 C CA . GLU A 1 101 ? 9.054 4.836 -17.007 1.00 93.44 101 GLU A CA 1
ATOM 818 C C . GLU A 1 101 ? 8.579 3.504 -16.415 1.00 93.44 101 GLU A C 1
ATOM 820 O O . GLU A 1 101 ? 7.407 3.137 -16.526 1.00 93.44 101 GLU A O 1
ATOM 825 N N . ALA A 1 102 ? 9.466 2.817 -15.686 1.00 94.06 102 ALA A N 1
ATOM 826 C CA . ALA A 1 102 ? 9.108 1.604 -14.959 1.00 94.06 102 ALA A CA 1
ATOM 827 C C . ALA A 1 102 ? 8.022 1.874 -13.902 1.00 94.06 102 ALA A C 1
ATOM 829 O O . ALA A 1 102 ? 7.125 1.053 -13.699 1.00 94.06 102 ALA A O 1
ATOM 830 N N . ALA A 1 103 ? 8.085 3.030 -13.236 1.00 91.75 103 ALA A N 1
ATOM 831 C CA . ALA A 1 103 ? 7.101 3.434 -12.237 1.00 91.75 103 ALA A CA 1
ATOM 832 C C . ALA A 1 103 ? 5.732 3.752 -12.846 1.00 91.75 103 ALA A C 1
ATOM 834 O O . ALA A 1 103 ? 4.708 3.455 -12.231 1.00 91.75 103 ALA A O 1
ATOM 835 N N . GLU A 1 104 ? 5.700 4.362 -14.028 1.00 92.12 104 GLU A N 1
ATOM 836 C CA . GLU A 1 104 ? 4.465 4.642 -14.755 1.00 92.12 104 GLU A CA 1
ATOM 837 C C . GLU A 1 104 ? 3.794 3.348 -15.227 1.00 92.12 104 GLU A C 1
ATOM 839 O O . GLU A 1 104 ? 2.595 3.164 -15.006 1.00 92.12 104 GLU A O 1
ATOM 844 N N . ALA A 1 105 ? 4.574 2.415 -15.786 1.00 94.38 105 ALA A N 1
ATOM 845 C CA . ALA A 1 105 ? 4.085 1.093 -16.169 1.00 94.38 105 ALA A CA 1
ATOM 846 C C . ALA A 1 105 ? 3.482 0.342 -14.970 1.00 94.38 105 ALA A C 1
ATOM 848 O O . ALA A 1 105 ? 2.381 -0.204 -15.068 1.00 94.38 105 ALA A O 1
ATOM 849 N N . TYR A 1 106 ? 4.159 0.377 -13.817 1.00 93.62 106 TYR A N 1
ATOM 850 C CA . TYR A 1 106 ? 3.630 -0.200 -12.583 1.00 93.62 106 TYR A CA 1
ATOM 851 C C . TYR A 1 106 ? 2.340 0.478 -12.124 1.00 93.62 106 TYR A C 1
ATOM 853 O O . TYR A 1 106 ? 1.388 -0.211 -11.772 1.00 93.62 106 TYR A O 1
ATOM 861 N N . LEU A 1 107 ? 2.299 1.814 -12.104 1.00 90.88 107 LEU A N 1
ATOM 862 C CA . LEU A 1 107 ? 1.137 2.563 -11.629 1.00 90.88 107 LEU A CA 1
ATOM 863 C C . LEU A 1 107 ? -0.100 2.267 -12.480 1.00 90.88 107 LEU A C 1
ATOM 865 O O . LEU A 1 107 ? -1.164 2.020 -11.918 1.00 90.88 107 LEU A O 1
ATOM 869 N N . ARG A 1 108 ? 0.049 2.234 -13.809 1.00 91.75 108 ARG A N 1
ATOM 870 C CA . ARG A 1 108 ? -1.032 1.878 -14.737 1.00 91.75 108 ARG A CA 1
ATOM 871 C C . ARG A 1 108 ? -1.583 0.486 -14.427 1.00 91.75 108 ARG A C 1
ATOM 873 O O . ARG A 1 108 ? -2.775 0.349 -14.171 1.00 91.75 108 ARG A O 1
ATOM 880 N N . ALA A 1 109 ? -0.702 -0.510 -14.342 1.00 93.00 109 ALA A N 1
ATOM 881 C CA . ALA A 1 109 ? -1.096 -1.879 -14.020 1.00 93.00 109 ALA A CA 1
ATOM 882 C C . ALA A 1 109 ? -1.710 -1.998 -12.612 1.00 93.00 109 ALA A C 1
ATOM 884 O O . ALA A 1 109 ? -2.657 -2.748 -12.402 1.00 93.00 109 ALA A O 1
ATOM 885 N N . ALA A 1 110 ? -1.192 -1.262 -11.626 1.00 91.12 110 ALA A N 1
ATOM 886 C CA . ALA A 1 110 ? -1.705 -1.293 -10.261 1.00 91.12 110 ALA A CA 1
ATOM 887 C C . ALA A 1 110 ? -3.112 -0.696 -10.171 1.00 91.12 110 ALA A C 1
ATOM 889 O O . ALA A 1 110 ? -3.949 -1.260 -9.475 1.00 91.12 110 ALA A O 1
ATOM 890 N N . LEU A 1 111 ? -3.382 0.406 -10.875 1.00 90.50 111 LEU A N 1
ATOM 891 C CA . LEU A 1 111 ? -4.720 0.996 -10.942 1.00 90.50 111 LEU A CA 1
ATOM 892 C C . LEU A 1 111 ? -5.719 0.044 -11.605 1.00 90.50 111 LEU A C 1
ATOM 894 O O . LEU A 1 111 ? -6.826 -0.110 -11.103 1.00 90.50 111 LEU A O 1
ATOM 898 N N . GLU A 1 112 ? -5.309 -0.636 -12.673 1.00 90.31 112 GLU A N 1
ATOM 899 C CA . GLU A 1 112 ? -6.150 -1.605 -13.377 1.00 90.31 112 GLU A CA 1
ATOM 900 C C . GLU A 1 112 ? -6.448 -2.847 -12.523 1.00 90.31 112 GLU A C 1
ATOM 902 O O . GLU A 1 112 ? -7.595 -3.266 -12.400 1.00 90.31 112 GLU A O 1
ATOM 907 N N . VAL A 1 113 ? -5.426 -3.424 -11.884 1.00 90.44 113 VAL A N 1
ATOM 908 C CA . VAL A 1 113 ? -5.557 -4.720 -11.200 1.00 90.44 113 VAL A CA 1
ATOM 909 C C . VAL A 1 113 ? -5.994 -4.588 -9.740 1.00 90.44 113 VAL A C 1
ATOM 911 O O . VAL A 1 113 ? -6.627 -5.490 -9.190 1.00 90.44 113 VAL A O 1
ATOM 914 N N . HIS A 1 114 ? -5.611 -3.508 -9.062 1.00 87.00 114 HIS A N 1
ATOM 915 C CA . HIS A 1 114 ? -5.852 -3.333 -7.626 1.00 87.00 114 HIS A CA 1
ATOM 916 C C . HIS A 1 114 ? -6.867 -2.234 -7.309 1.00 87.00 114 HIS A C 1
ATOM 918 O O . HIS A 1 114 ? -7.284 -2.133 -6.150 1.00 87.00 114 HIS A O 1
ATOM 924 N N . GLY A 1 115 ? -7.262 -1.432 -8.305 1.00 87.31 115 GLY A N 1
ATOM 925 C CA . GLY A 1 115 ? -8.240 -0.359 -8.159 1.00 87.31 115 GLY A CA 1
ATOM 926 C C . GLY A 1 115 ? -7.904 0.552 -6.983 1.00 87.31 115 GLY A C 1
ATOM 927 O O . GLY A 1 115 ? -6.779 1.034 -6.836 1.00 87.31 115 GLY A O 1
ATOM 928 N N . ASP A 1 116 ? -8.867 0.712 -6.083 1.00 84.19 116 ASP A N 1
ATOM 929 C CA . ASP A 1 116 ? -8.744 1.547 -4.892 1.00 84.19 116 ASP A CA 1
ATOM 930 C C . ASP A 1 116 ? -7.588 1.154 -3.958 1.00 84.19 116 ASP A C 1
ATOM 932 O O . ASP A 1 116 ? -7.119 1.989 -3.180 1.00 84.19 116 ASP A O 1
ATOM 936 N N . PHE A 1 117 ? -7.133 -0.101 -3.971 1.00 85.81 117 PHE A N 1
ATOM 937 C CA . PHE A 1 117 ? -6.026 -0.555 -3.122 1.00 85.81 117 PHE A CA 1
ATOM 938 C C . PHE A 1 117 ? -4.648 -0.241 -3.706 1.00 85.81 117 PHE A C 1
ATOM 940 O O . PHE A 1 117 ? -3.644 -0.387 -3.001 1.00 85.81 117 PHE A O 1
ATOM 947 N N . ALA A 1 118 ? -4.582 0.227 -4.955 1.00 86.12 118 ALA A N 1
ATOM 948 C CA . ALA A 1 118 ? -3.342 0.660 -5.574 1.00 86.12 118 ALA A CA 1
ATOM 949 C C . ALA A 1 118 ? -2.680 1.777 -4.753 1.00 86.12 118 ALA A C 1
ATOM 951 O O . ALA A 1 118 ? -3.292 2.789 -4.412 1.00 86.12 118 ALA A O 1
ATOM 952 N N . PHE A 1 119 ? -1.394 1.607 -4.450 1.00 82.44 119 PHE A N 1
ATOM 953 C CA . PHE A 1 119 ? -0.619 2.655 -3.798 1.00 82.44 119 PHE A CA 1
ATOM 954 C C . PHE A 1 119 ? -0.265 3.748 -4.811 1.00 82.44 119 PHE A C 1
ATOM 956 O O . PHE A 1 119 ? 0.543 3.521 -5.715 1.00 82.44 119 PHE A O 1
ATOM 963 N N . VAL A 1 120 ? -0.823 4.943 -4.619 1.00 77.56 120 VAL A N 1
ATOM 964 C CA . VAL A 1 120 ? -0.541 6.125 -5.441 1.00 77.56 120 VAL A CA 1
ATOM 965 C C . VAL A 1 120 ? 0.228 7.151 -4.597 1.00 77.56 120 VAL A C 1
ATOM 967 O O . VAL A 1 120 ? -0.298 7.618 -3.584 1.00 77.56 120 VAL A O 1
ATOM 970 N N . PRO A 1 121 ? 1.477 7.511 -4.956 1.00 68.69 121 PRO A N 1
ATOM 971 C CA . PRO A 1 121 ? 2.225 8.541 -4.241 1.00 68.69 121 PRO A CA 1
ATOM 972 C C . PRO A 1 121 ? 1.492 9.890 -4.253 1.00 68.69 121 PRO A C 1
ATOM 974 O O . PRO A 1 121 ? 0.993 10.325 -5.292 1.00 68.69 121 PRO A O 1
ATOM 977 N N . ARG A 1 122 ? 1.470 10.590 -3.109 1.00 62.22 122 ARG A N 1
ATOM 978 C CA . ARG A 1 122 ? 0.919 11.953 -3.021 1.00 62.22 122 ARG A CA 1
ATOM 979 C C . ARG A 1 122 ? 1.638 12.883 -4.011 1.00 62.22 122 ARG A C 1
ATOM 981 O O . ARG A 1 122 ? 2.856 12.808 -4.147 1.00 62.22 122 ARG A O 1
ATOM 988 N N . GLY A 1 123 ? 0.890 13.760 -4.684 1.00 58.47 123 GLY A N 1
ATOM 989 C CA . GLY A 1 123 ? 1.425 14.737 -5.647 1.00 58.47 123 GLY A CA 1
ATOM 990 C C . GLY A 1 123 ? 1.503 14.254 -7.101 1.00 58.47 123 GLY A C 1
ATOM 991 O O . GLY A 1 123 ? 1.719 15.066 -7.994 1.00 58.47 123 GLY A O 1
ATOM 992 N N . ARG A 1 124 ? 1.263 12.964 -7.372 1.00 57.50 124 ARG A N 1
ATOM 993 C CA . ARG A 1 124 ? 1.032 12.449 -8.728 1.00 57.50 124 ARG A CA 1
ATOM 994 C C . ARG A 1 124 ? -0.485 12.323 -8.893 1.00 57.50 124 ARG A C 1
ATOM 996 O O . ARG A 1 124 ? -1.094 11.380 -8.400 1.00 57.50 124 ARG A O 1
ATOM 1003 N N . VAL A 1 125 ? -1.095 13.393 -9.398 1.00 45.44 125 VAL A N 1
ATOM 1004 C CA . VAL A 1 125 ? -2.541 13.660 -9.336 1.00 45.44 125 VAL A CA 1
ATOM 1005 C C . VAL A 1 125 ? -3.369 12.487 -9.874 1.00 45.44 125 VAL A C 1
ATOM 1007 O O . VAL A 1 125 ? -3.009 11.874 -10.875 1.00 45.44 125 VAL A O 1
ATOM 1010 N N . ARG A 1 126 ? -4.523 12.241 -9.237 1.00 45.31 126 ARG A N 1
ATOM 1011 C CA . ARG A 1 126 ? -5.660 11.432 -9.722 1.00 45.31 126 ARG A CA 1
ATOM 1012 C C . ARG A 1 126 ? -6.343 12.057 -10.956 1.00 45.31 126 ARG A C 1
ATOM 1014 O O . ARG A 1 126 ? -7.566 12.048 -11.059 1.00 45.31 126 ARG A O 1
ATOM 1021 N N . SER A 1 127 ? -5.579 12.644 -11.867 1.00 41.59 127 SER A N 1
ATOM 1022 C CA . SER A 1 127 ? -6.128 13.259 -13.069 1.00 41.59 127 SER A CA 1
ATOM 1023 C C . SER A 1 127 ? -6.065 12.248 -14.202 1.00 41.59 127 SER A C 1
ATOM 1025 O O . SER A 1 127 ? -4.992 11.924 -14.699 1.00 41.59 127 SER A O 1
ATOM 1027 N N . THR A 1 128 ? -7.247 11.771 -14.586 1.00 40.16 128 THR A N 1
ATOM 1028 C CA . THR A 1 128 ? -7.510 11.086 -15.856 1.00 40.16 128 THR A CA 1
ATOM 1029 C C . THR A 1 128 ? -7.049 9.630 -15.933 1.00 40.16 128 THR A C 1
ATOM 1031 O O . THR A 1 128 ? -6.188 9.264 -16.722 1.00 40.16 128 THR A O 1
ATOM 1034 N N . VAL A 1 129 ? -7.736 8.757 -15.199 1.00 38.34 129 VAL A N 1
ATOM 1035 C CA . VAL A 1 129 ? -8.184 7.492 -15.800 1.00 38.34 129 VAL A CA 1
ATOM 1036 C C . VAL A 1 129 ? -9.677 7.414 -15.527 1.00 38.34 129 VAL A C 1
ATOM 1038 O O . VAL A 1 129 ? -10.123 6.862 -14.524 1.00 38.34 129 VAL A O 1
ATOM 1041 N N . ILE A 1 130 ? -10.450 8.084 -16.385 1.00 36.44 130 ILE A N 1
ATOM 1042 C CA . ILE A 1 130 ? -11.877 7.802 -16.491 1.00 36.44 130 ILE A CA 1
ATOM 1043 C C . ILE A 1 130 ? -11.950 6.351 -16.943 1.00 36.44 130 ILE A C 1
ATOM 1045 O O . ILE A 1 130 ? -11.460 5.986 -18.011 1.00 36.44 130 ILE A O 1
ATOM 1049 N N . ILE A 1 131 ? -12.501 5.538 -16.056 1.00 37.81 131 ILE A N 1
ATOM 1050 C CA . ILE A 1 131 ? -12.923 4.175 -16.300 1.00 37.81 131 ILE A CA 1
ATOM 1051 C C . ILE A 1 131 ? -13.681 4.161 -17.631 1.00 37.81 131 ILE A C 1
ATOM 1053 O O . ILE A 1 131 ? -14.798 4.660 -17.728 1.00 37.81 131 ILE A O 1
ATOM 1057 N N . SER A 1 132 ? -13.060 3.600 -18.666 1.00 34.09 132 SER A N 1
ATOM 1058 C CA . SER A 1 132 ? -13.781 3.143 -19.850 1.00 34.09 132 SER A CA 1
ATOM 1059 C C . SER A 1 132 ? -14.454 1.825 -19.472 1.00 34.09 132 SER A C 1
ATOM 1061 O O . SER A 1 132 ? -14.011 0.753 -19.861 1.00 34.09 132 SER A O 1
ATOM 1063 N N . MET A 1 133 ? -15.483 1.907 -18.627 1.00 39.28 133 MET A N 1
ATOM 1064 C CA . MET A 1 133 ? -16.556 0.920 -18.618 1.00 39.28 133 MET A CA 1
ATOM 1065 C C . MET A 1 133 ? -17.605 1.471 -19.571 1.00 39.28 133 MET A C 1
ATOM 1067 O O . MET A 1 133 ? -18.462 2.261 -19.183 1.00 39.28 133 MET A O 1
ATOM 1071 N N . ALA A 1 134 ? -17.467 1.108 -20.839 1.00 30.72 134 ALA A N 1
ATOM 1072 C CA . ALA A 1 134 ? -18.524 1.236 -21.821 1.00 30.72 134 ALA A CA 1
ATOM 1073 C C . ALA A 1 134 ? -18.848 -0.179 -22.307 1.00 30.72 134 ALA A C 1
ATOM 1075 O O . ALA A 1 134 ? -17.986 -0.808 -22.913 1.00 30.72 134 ALA A O 1
ATOM 1076 N N . ALA A 1 135 ? -20.067 -0.594 -21.944 1.00 33.31 135 ALA A N 1
ATOM 1077 C CA . ALA A 1 135 ? -20.955 -1.597 -22.542 1.00 33.31 135 ALA A CA 1
ATOM 1078 C C . ALA A 1 135 ? -20.378 -2.968 -22.931 1.00 33.31 135 ALA A C 1
ATOM 1080 O O . ALA A 1 135 ? -19.629 -3.061 -23.925 1.00 33.31 135 ALA A O 1
#

Foldseek 3Di:
DPCPQFDWDDDPPDIDTPLQVLVCVVVVDGDPADKAQLQLRNHPSDVVRIDHDHPVLNVQLHDDDDDAPAHQWDDDPQWIWGWDAAPNDTDTQDIGNDSVVNRVSVQVVQCVRNNSSHHDDPPPDPPDPPPPPDD